Protein AF-A0A349ECD4-F1 (afdb_monomer_lite)

pLDDT: mean 90.59, std 6.34, range [66.81, 98.06]

Secondary structure (DSSP, 8-state):
-PPTTHHHHHHHHHS-HHHHHHHHHSSEEEEEEEETTTEEEEEEEEEETTEEEEEEEEEB--PPPTTTTT--THHHHHHT-SS--------TTSSHHHHHHHHHHHHHHH--EEEEEEESS--B----SSEEEEEEEBTTTBS-HHHHHHHHTTS--SEEEES---SHHHHHHH-

Radius of gyration: 18.43 Å; chains: 1; bounding box: 36×33×54 Å

Structure (mmCIF, N/CA/C/O backbone):
data_AF-A0A349ECD4-F1
#
_entry.id   AF-A0A349ECD4-F1
#
loop_
_atom_site.group_PDB
_atom_site.id
_atom_site.type_symbol
_atom_site.label_atom_id
_atom_site.label_alt_id
_atom_site.label_comp_id
_atom_site.label_asym_id
_atom_site.label_entity_id
_atom_site.label_seq_id
_atom_site.pdbx_PDB_ins_code
_atom_site.Cartn_x
_atom_site.Cartn_y
_atom_site.Cartn_z
_atom_site.occupancy
_atom_site.B_iso_or_equiv
_atom_site.auth_seq_id
_atom_site.auth_comp_id
_atom_site.auth_asym_id
_atom_site.auth_atom_id
_atom_site.pdbx_PDB_model_num
ATOM 1 N N . LYS A 1 1 ? 2.117 -14.866 -30.189 1.00 66.81 1 LYS A N 1
ATOM 2 C CA . LYS A 1 1 ? 3.380 -14.112 -29.985 1.00 66.81 1 LYS A CA 1
ATOM 3 C C . LYS A 1 1 ? 3.136 -12.687 -30.448 1.00 66.81 1 LYS A C 1
ATOM 5 O O . LYS A 1 1 ? 2.529 -12.538 -31.501 1.00 66.81 1 LYS A O 1
ATOM 10 N N . LEU A 1 2 ? 3.526 -11.683 -29.662 1.00 78.12 2 LEU A N 1
ATOM 11 C CA . LEU A 1 2 ? 3.442 -10.291 -30.108 1.00 78.12 2 LEU A CA 1
ATOM 12 C C . LEU A 1 2 ? 4.480 -10.052 -31.227 1.00 78.12 2 LEU A C 1
ATOM 14 O O . LEU A 1 2 ? 5.549 -10.665 -31.169 1.00 78.12 2 LEU A O 1
ATOM 18 N N . PRO A 1 3 ? 4.176 -9.222 -32.240 1.00 86.06 3 PRO A N 1
ATOM 19 C CA . PRO A 1 3 ? 5.146 -8.753 -33.225 1.00 86.06 3 PRO A CA 1
ATOM 20 C C . PRO A 1 3 ? 6.367 -8.080 -32.583 1.00 86.06 3 PRO A C 1
ATOM 22 O O . PRO A 1 3 ? 6.275 -7.499 -31.498 1.00 86.06 3 PRO A O 1
ATOM 25 N N . GLU A 1 4 ? 7.496 -8.122 -33.287 1.00 84.19 4 GLU A N 1
ATOM 26 C CA . GLU A 1 4 ? 8.732 -7.438 -32.894 1.00 84.19 4 GLU A CA 1
ATOM 27 C C . GLU A 1 4 ? 8.490 -5.935 -32.670 1.00 84.19 4 GLU A C 1
ATOM 29 O O . GLU A 1 4 ? 7.703 -5.297 -33.377 1.00 84.19 4 GLU A O 1
ATOM 34 N N . GLY A 1 5 ? 9.096 -5.373 -31.621 1.00 86.19 5 GLY A N 1
ATOM 35 C CA . GLY A 1 5 ? 8.916 -3.972 -31.231 1.00 86.19 5 GLY A CA 1
ATOM 36 C C . GLY A 1 5 ? 7.534 -3.605 -30.665 1.00 86.19 5 GLY A C 1
ATOM 37 O O . GLY A 1 5 ? 7.360 -2.483 -30.186 1.00 86.19 5 GLY A O 1
ATOM 38 N N . MET A 1 6 ? 6.545 -4.512 -30.657 1.00 93.25 6 MET A N 1
ATOM 39 C CA . MET A 1 6 ? 5.219 -4.210 -30.097 1.00 93.25 6 MET A CA 1
ATOM 40 C C . MET A 1 6 ? 5.276 -3.982 -28.583 1.00 93.25 6 MET A C 1
ATOM 42 O O . MET A 1 6 ? 4.614 -3.076 -28.086 1.00 93.25 6 MET A O 1
ATOM 46 N N . VAL A 1 7 ? 6.103 -4.740 -27.855 1.00 94.94 7 VAL A N 1
ATOM 47 C CA . VAL A 1 7 ? 6.265 -4.564 -26.400 1.00 94.94 7 VAL A CA 1
ATOM 48 C C . VAL A 1 7 ? 6.836 -3.182 -26.078 1.00 94.94 7 VAL A C 1
ATOM 50 O O . VAL A 1 7 ? 6.329 -2.514 -25.182 1.00 94.94 7 VAL A O 1
ATOM 53 N N . LYS A 1 8 ? 7.809 -2.701 -26.867 1.00 94.50 8 LYS A N 1
ATOM 54 C CA . LYS A 1 8 ? 8.333 -1.332 -26.753 1.00 94.50 8 LYS A CA 1
ATOM 55 C C . LYS A 1 8 ? 7.235 -0.288 -26.950 1.00 94.50 8 LYS A C 1
ATOM 57 O O . LYS A 1 8 ? 7.135 0.637 -26.153 1.00 94.50 8 LYS A O 1
ATOM 62 N N . LYS A 1 9 ? 6.387 -0.445 -27.973 1.00 95.44 9 LYS A N 1
ATOM 63 C CA . LYS A 1 9 ? 5.259 0.475 -28.200 1.00 95.44 9 LYS A CA 1
ATOM 64 C C . LYS A 1 9 ? 4.300 0.506 -27.010 1.00 95.44 9 LYS A C 1
ATOM 66 O O . LYS A 1 9 ? 3.936 1.591 -26.579 1.00 95.44 9 LYS A O 1
ATOM 71 N N . ILE A 1 10 ? 3.940 -0.658 -26.466 1.00 95.12 10 ILE A N 1
ATOM 72 C CA . ILE A 1 10 ? 3.057 -0.752 -25.294 1.00 95.12 10 ILE A CA 1
ATOM 73 C C . ILE A 1 10 ? 3.705 -0.077 -24.079 1.00 95.12 10 ILE A C 1
ATOM 75 O O . ILE A 1 10 ? 3.067 0.756 -23.447 1.00 95.12 10 ILE A O 1
ATOM 79 N N . ALA A 1 11 ? 4.975 -0.379 -23.785 1.00 95.12 11 ALA A N 1
ATOM 80 C CA . ALA A 1 11 ? 5.704 0.205 -22.657 1.00 95.12 11 ALA A CA 1
ATOM 81 C C . ALA A 1 11 ? 5.703 1.743 -22.705 1.00 95.12 11 ALA A C 1
ATOM 83 O O . ALA A 1 11 ? 5.397 2.400 -21.716 1.00 95.12 11 ALA A O 1
ATOM 84 N N . TYR A 1 12 ? 5.982 2.319 -23.875 1.00 95.50 12 TYR A N 1
ATOM 85 C CA . TYR A 1 12 ? 6.025 3.772 -24.060 1.00 95.50 12 TYR A CA 1
ATOM 86 C C . TYR A 1 12 ? 4.633 4.423 -24.090 1.00 95.50 12 TYR A C 1
ATOM 88 O O . TYR A 1 12 ? 4.532 5.630 -23.921 1.00 95.50 12 TYR A O 1
ATOM 96 N N . GLN A 1 13 ? 3.563 3.655 -24.315 1.00 94.81 13 GLN A N 1
ATOM 97 C CA . GLN A 1 13 ? 2.190 4.161 -24.225 1.00 94.81 13 GLN A CA 1
ATOM 98 C C . GLN A 1 13 ? 1.669 4.207 -22.788 1.00 94.81 13 GLN A C 1
ATOM 100 O O . GLN A 1 13 ? 0.829 5.049 -22.485 1.00 94.81 13 GLN A O 1
ATOM 105 N N . ILE A 1 14 ? 2.127 3.296 -21.925 1.00 92.75 14 ILE A N 1
ATOM 106 C CA . ILE A 1 14 ? 1.691 3.248 -20.523 1.00 92.75 14 ILE A CA 1
ATOM 107 C C . ILE A 1 14 ? 2.538 4.138 -19.609 1.00 92.75 14 ILE A C 1
ATOM 109 O O . ILE A 1 14 ? 2.049 4.537 -18.558 1.00 92.75 14 ILE A O 1
ATOM 113 N N . MET A 1 15 ? 3.773 4.464 -20.001 1.00 93.31 15 MET A N 1
ATOM 114 C CA . MET A 1 15 ? 4.628 5.420 -19.293 1.00 93.31 15 MET A CA 1
ATOM 115 C C . MET A 1 15 ? 4.305 6.869 -19.684 1.00 93.31 15 MET A C 1
ATOM 117 O O . MET A 1 15 ? 4.038 7.169 -20.847 1.00 93.31 15 MET A O 1
ATOM 121 N N . ASN A 1 16 ? 4.389 7.787 -18.721 1.00 91.44 16 ASN A N 1
ATOM 122 C CA . ASN A 1 16 ? 4.392 9.225 -18.991 1.00 91.44 16 ASN A CA 1
ATOM 123 C C . ASN A 1 16 ? 5.784 9.706 -19.471 1.00 91.44 16 ASN A C 1
ATOM 125 O O . ASN A 1 16 ? 6.752 8.947 -19.473 1.00 91.44 16 ASN A O 1
ATOM 129 N N . ALA A 1 17 ? 5.899 10.973 -19.884 1.00 92.75 17 ALA A N 1
ATOM 130 C CA . ALA A 1 17 ? 7.142 11.511 -20.450 1.00 92.75 17 ALA A CA 1
ATOM 131 C C . ALA A 1 17 ? 8.346 11.439 -19.488 1.00 92.75 17 ALA A C 1
ATOM 133 O O . ALA A 1 17 ? 9.450 11.108 -19.913 1.00 92.75 17 ALA A O 1
ATOM 134 N N . GLU A 1 18 ? 8.125 11.702 -18.200 1.00 90.12 18 GLU A N 1
ATOM 135 C CA . GLU A 1 18 ? 9.166 11.651 -17.168 1.00 90.12 18 GLU A CA 1
ATOM 136 C C . GLU A 1 18 ? 9.624 10.208 -16.907 1.00 90.12 18 GLU A C 1
ATOM 138 O O . GLU A 1 18 ? 10.820 9.926 -16.856 1.00 90.12 18 GLU A O 1
ATOM 143 N N . GLN A 1 19 ? 8.679 9.268 -16.840 1.00 90.56 19 GLN A N 1
ATOM 144 C CA . GLN A 1 19 ? 8.957 7.838 -16.702 1.00 90.56 19 GLN A CA 1
ATOM 145 C C . GLN A 1 19 ? 9.734 7.293 -17.905 1.00 90.56 19 GLN A C 1
ATOM 147 O O . GLN A 1 19 ? 10.655 6.502 -17.722 1.00 90.56 19 GLN A O 1
ATOM 152 N N . ILE A 1 20 ? 9.409 7.730 -19.127 1.00 95.19 20 ILE A N 1
ATOM 153 C CA . ILE A 1 20 ? 10.174 7.361 -20.327 1.00 95.19 20 ILE A CA 1
ATOM 154 C C . ILE A 1 20 ? 11.617 7.851 -20.200 1.00 95.19 20 ILE A C 1
ATOM 156 O O . ILE A 1 20 ? 12.542 7.063 -20.387 1.00 95.19 20 ILE A O 1
ATOM 160 N N . GLU A 1 21 ? 11.823 9.121 -19.841 1.00 95.31 21 GLU A N 1
ATOM 161 C CA . GLU A 1 21 ? 13.168 9.679 -19.672 1.00 95.31 21 GLU A CA 1
ATOM 162 C C . GLU A 1 21 ? 13.965 8.921 -18.596 1.00 95.31 21 GLU A C 1
ATOM 164 O O . GLU A 1 21 ? 15.147 8.616 -18.780 1.00 95.31 21 GLU A O 1
ATOM 169 N N . GLN A 1 22 ? 13.319 8.576 -17.481 1.00 91.88 22 GLN A N 1
ATOM 170 C CA . GLN A 1 22 ? 13.934 7.795 -16.414 1.00 91.88 22 GLN A CA 1
ATOM 171 C C . GLN A 1 22 ? 14.287 6.374 -16.875 1.00 91.88 22 GLN A C 1
ATOM 173 O O . GLN A 1 22 ? 15.403 5.918 -16.621 1.00 91.88 22 GLN A O 1
ATOM 178 N N . PHE A 1 23 ? 13.380 5.698 -17.584 1.00 95.38 23 PHE A N 1
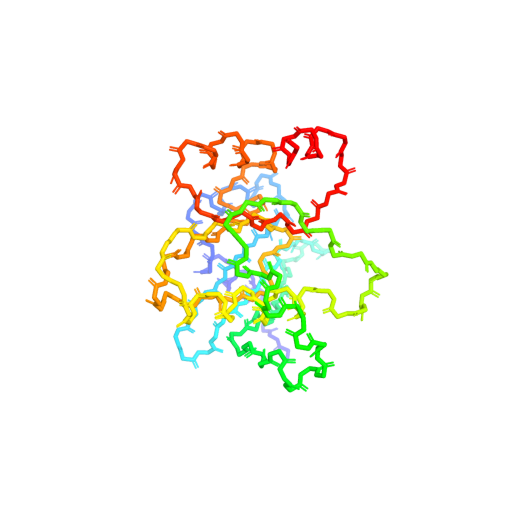ATOM 179 C CA . PHE A 1 23 ? 13.595 4.346 -18.103 1.00 95.38 23 PHE A CA 1
ATOM 180 C C . PHE A 1 23 ? 14.718 4.293 -19.149 1.00 95.38 23 PHE A C 1
ATOM 182 O O . PHE A 1 23 ? 15.485 3.334 -19.206 1.00 95.38 23 PHE A O 1
ATOM 189 N N . GLU A 1 24 ? 14.859 5.331 -19.975 1.00 94.69 24 GLU A N 1
ATOM 190 C CA . GLU A 1 24 ? 15.941 5.404 -20.962 1.00 94.69 24 GLU A CA 1
ATOM 191 C C . GLU A 1 24 ? 17.318 5.604 -20.314 1.00 94.69 24 GLU A C 1
ATOM 193 O O . GLU A 1 24 ? 18.318 5.106 -20.835 1.00 94.69 24 GLU A O 1
ATOM 198 N N . LYS A 1 25 ? 17.382 6.279 -19.157 1.00 95.56 25 LYS A N 1
ATOM 199 C CA . LYS A 1 25 ? 18.613 6.415 -18.358 1.00 95.56 25 LYS A CA 1
ATOM 200 C C . LYS A 1 25 ? 18.922 5.159 -17.539 1.00 95.56 25 LYS A C 1
ATOM 202 O O . LYS A 1 25 ? 20.089 4.802 -17.386 1.00 95.56 25 LYS A O 1
ATOM 207 N N . SER A 1 26 ? 17.893 4.510 -17.001 1.00 93.31 26 SER A N 1
ATOM 208 C CA . SER A 1 26 ? 17.983 3.304 -16.177 1.00 93.31 26 SER A CA 1
ATOM 209 C C . SER A 1 26 ? 16.904 2.317 -16.631 1.00 93.31 26 SER A C 1
ATOM 211 O O . SER A 1 26 ? 15.739 2.558 -16.324 1.00 93.31 26 SER A O 1
ATOM 213 N N . PRO A 1 27 ? 17.255 1.219 -17.333 1.00 93.25 27 PRO A N 1
ATOM 214 C CA . PRO A 1 27 ? 16.313 0.337 -18.038 1.00 93.25 27 PRO A CA 1
ATOM 215 C C . PRO A 1 27 ? 15.527 -0.609 -17.110 1.00 93.25 27 PRO A C 1
ATOM 217 O O . PRO A 1 27 ? 15.399 -1.803 -17.380 1.00 93.25 27 PRO A O 1
ATOM 220 N N . GLU A 1 28 ? 14.996 -0.055 -16.026 1.00 92.12 28 GLU A N 1
ATOM 221 C CA . GLU A 1 28 ? 14.183 -0.673 -14.985 1.00 92.12 28 GLU A CA 1
ATOM 222 C C . GLU A 1 28 ? 13.146 0.354 -14.516 1.00 92.12 28 GLU A C 1
ATOM 224 O O . GLU A 1 28 ? 13.499 1.459 -14.100 1.00 92.12 28 GLU A O 1
ATOM 229 N N . MET A 1 29 ? 11.864 -0.001 -14.574 1.00 89.44 29 MET A N 1
ATOM 230 C CA . MET A 1 29 ? 10.760 0.866 -14.167 1.00 89.44 29 MET A CA 1
ATOM 231 C C . MET A 1 29 ? 9.687 0.058 -13.446 1.00 89.44 29 MET A C 1
ATOM 233 O O . MET A 1 29 ? 9.224 -0.971 -13.940 1.00 89.44 29 MET A O 1
ATOM 237 N N . ASN A 1 30 ? 9.258 0.552 -12.287 1.00 87.00 30 ASN A N 1
ATOM 238 C CA . ASN A 1 30 ? 8.121 0.023 -11.544 1.00 87.00 30 ASN A CA 1
ATOM 239 C C . ASN A 1 30 ? 7.033 1.089 -11.501 1.00 87.00 30 ASN A C 1
ATOM 241 O O . ASN A 1 30 ? 7.299 2.230 -11.140 1.00 87.00 30 ASN A O 1
ATOM 245 N N . MET A 1 31 ? 5.813 0.717 -11.866 1.00 85.19 31 MET A N 1
ATOM 246 C CA . MET A 1 31 ? 4.675 1.627 -11.861 1.00 85.19 31 MET A CA 1
ATOM 247 C C . MET A 1 31 ? 3.374 0.883 -11.567 1.00 85.19 31 MET A C 1
ATOM 249 O O . MET A 1 31 ? 3.305 -0.345 -11.654 1.00 85.19 31 MET A O 1
ATOM 253 N N . ALA A 1 32 ? 2.319 1.630 -11.260 1.00 82.75 32 ALA A N 1
ATOM 254 C CA . ALA A 1 32 ? 0.962 1.110 -11.183 1.00 82.75 32 ALA A CA 1
ATOM 255 C C . ALA A 1 32 ? 0.110 1.716 -12.304 1.00 82.75 32 ALA A C 1
ATOM 257 O O . ALA A 1 32 ? 0.173 2.917 -12.557 1.00 82.75 32 ALA A O 1
ATOM 258 N N . ILE A 1 33 ? -0.704 0.889 -12.957 1.00 85.31 33 ILE A N 1
ATOM 259 C CA . ILE A 1 33 ? -1.741 1.332 -13.896 1.00 85.31 33 ILE A CA 1
ATOM 260 C C . ILE A 1 33 ? -3.109 0.983 -13.322 1.00 85.31 33 ILE A C 1
ATOM 262 O O . ILE A 1 33 ? -3.270 -0.057 -12.681 1.00 85.31 33 ILE A O 1
ATOM 266 N N . SER A 1 34 ? -4.094 1.846 -13.542 1.00 80.44 34 SER A N 1
ATOM 267 C CA . SER A 1 34 ? -5.472 1.625 -13.112 1.00 80.44 34 SER A CA 1
ATOM 268 C C . SER A 1 34 ? -6.404 1.909 -14.273 1.00 80.44 34 SER A C 1
ATOM 270 O O . SER A 1 34 ? -6.400 3.018 -14.800 1.00 80.44 34 SER A O 1
ATOM 272 N N . ASP A 1 35 ? -7.211 0.920 -14.632 1.00 83.00 35 ASP A N 1
ATOM 273 C CA . ASP A 1 35 ? -8.274 1.050 -15.619 1.00 83.00 35 ASP A CA 1
ATOM 274 C C . ASP A 1 35 ? -9.610 0.666 -14.952 1.00 83.00 35 ASP A C 1
ATOM 276 O O . ASP A 1 35 ? -9.678 -0.401 -14.333 1.00 83.00 35 ASP A O 1
ATOM 280 N N . PRO A 1 36 ? -10.654 1.515 -15.006 1.00 75.81 36 PRO A N 1
ATOM 281 C CA . PRO A 1 36 ? -11.941 1.230 -14.367 1.00 75.81 36 PRO A CA 1
ATOM 282 C C . PRO A 1 36 ? -12.620 -0.061 -14.844 1.00 75.81 36 PRO A C 1
ATOM 284 O O . PRO A 1 36 ? -13.329 -0.685 -14.056 1.00 75.81 36 PRO A O 1
ATOM 287 N N . ASP A 1 37 ? -12.390 -0.474 -16.093 1.00 82.38 37 ASP A N 1
ATOM 288 C CA . ASP A 1 37 ? -13.059 -1.620 -16.715 1.00 82.38 37 ASP A CA 1
ATOM 289 C C . ASP A 1 37 ? -12.240 -2.918 -16.589 1.00 82.38 37 ASP A C 1
ATOM 291 O O . ASP A 1 37 ? -12.798 -4.017 -16.613 1.00 82.38 37 ASP A O 1
ATOM 295 N N . ILE A 1 38 ? -10.913 -2.810 -16.449 1.00 83.81 38 ILE A N 1
ATOM 296 C CA . ILE A 1 38 ? -9.988 -3.963 -16.444 1.00 83.81 38 ILE A CA 1
ATOM 297 C C . ILE A 1 38 ? -9.423 -4.244 -15.040 1.00 83.81 38 ILE A C 1
ATOM 299 O O . ILE A 1 38 ? -9.111 -5.390 -14.702 1.00 83.81 38 ILE A O 1
ATOM 303 N N . GLY A 1 39 ? -9.289 -3.213 -14.207 1.00 81.19 39 GLY A N 1
ATOM 304 C CA . GLY A 1 39 ? -8.720 -3.280 -12.865 1.00 81.19 39 GLY A CA 1
ATOM 305 C C . GLY A 1 39 ? -7.360 -2.591 -12.746 1.00 81.19 39 GLY A C 1
ATOM 306 O O . GLY A 1 39 ? -6.889 -1.888 -13.642 1.00 81.19 39 GLY A O 1
ATOM 307 N N . ARG A 1 40 ? -6.715 -2.782 -11.593 1.00 81.88 40 ARG A N 1
ATOM 308 C CA . ARG A 1 40 ? -5.427 -2.159 -11.270 1.00 81.88 40 ARG A CA 1
ATOM 309 C C . ARG A 1 40 ? -4.300 -3.178 -11.397 1.00 81.88 40 ARG A C 1
ATOM 311 O O . ARG A 1 40 ? -4.473 -4.345 -11.050 1.00 81.88 40 ARG A O 1
ATOM 318 N N . PHE A 1 41 ? -3.143 -2.754 -11.892 1.00 87.38 41 PHE A N 1
ATOM 319 C CA . PHE A 1 41 ? -1.990 -3.622 -12.103 1.00 87.38 41 PHE A CA 1
ATOM 320 C C . PHE A 1 41 ? -0.702 -2.951 -11.646 1.00 87.38 41 PHE A C 1
ATOM 322 O O . PHE A 1 41 ? -0.470 -1.780 -11.937 1.00 87.38 41 PHE A O 1
ATOM 329 N N . ARG A 1 42 ? 0.170 -3.7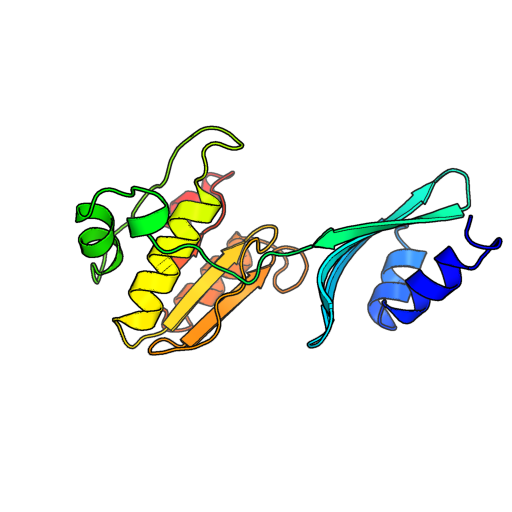23 -10.995 1.00 86.06 42 ARG A N 1
ATOM 330 C CA . ARG A 1 42 ? 1.578 -3.370 -10.813 1.00 86.06 42 ARG A CA 1
ATOM 331 C C . ARG A 1 42 ? 2.340 -3.828 -12.045 1.00 86.06 42 ARG A C 1
ATOM 333 O O . ARG A 1 42 ? 2.315 -5.015 -12.381 1.00 86.06 42 ARG A O 1
ATOM 340 N N . VAL A 1 43 ? 3.010 -2.897 -12.701 1.00 91.56 43 VAL A N 1
ATOM 341 C CA . VAL A 1 43 ? 3.747 -3.115 -13.939 1.00 91.56 43 VAL A CA 1
ATOM 342 C C . VAL A 1 43 ? 5.228 -2.902 -13.672 1.00 91.56 43 VAL A C 1
ATOM 344 O O . VAL A 1 43 ? 5.636 -1.853 -13.185 1.00 91.56 43 VAL A O 1
ATOM 347 N N . ASN A 1 44 ? 6.027 -3.912 -13.993 1.00 93.38 44 ASN A N 1
ATOM 348 C CA . ASN A 1 44 ? 7.477 -3.819 -14.046 1.00 93.38 44 ASN A CA 1
ATOM 349 C C . ASN A 1 44 ? 7.910 -3.880 -15.518 1.00 93.38 44 ASN A C 1
ATOM 351 O O . ASN A 1 44 ? 7.534 -4.811 -16.236 1.00 93.38 44 ASN A O 1
ATOM 355 N N . ILE A 1 45 ? 8.642 -2.864 -15.969 1.00 95.50 45 ILE A N 1
ATOM 356 C CA . ILE A 1 45 ? 9.163 -2.726 -17.331 1.00 95.50 45 ILE A CA 1
ATOM 357 C C . ILE A 1 45 ? 10.685 -2.760 -17.237 1.00 95.50 45 ILE A C 1
ATOM 359 O O . ILE A 1 45 ? 11.270 -1.999 -16.474 1.00 95.50 45 ILE A O 1
ATOM 363 N N . PHE A 1 46 ? 11.321 -3.632 -18.011 1.00 96.06 46 PHE A N 1
ATOM 364 C CA . PHE A 1 46 ? 12.765 -3.859 -17.941 1.00 96.06 46 PHE A CA 1
ATOM 365 C C . PHE A 1 46 ? 13.326 -4.280 -19.299 1.00 96.06 46 PHE A C 1
ATOM 367 O O . PHE A 1 46 ? 12.572 -4.618 -20.216 1.00 96.06 46 PHE A O 1
ATOM 374 N N . GLN A 1 47 ? 14.650 -4.268 -19.451 1.00 94.62 47 GLN A N 1
ATOM 375 C CA . GLN A 1 47 ? 15.313 -4.803 -20.644 1.00 94.62 47 GLN A CA 1
ATOM 376 C C . GLN A 1 47 ? 15.853 -6.218 -20.420 1.00 94.62 47 GLN A C 1
ATOM 378 O O . GLN A 1 47 ? 16.495 -6.518 -19.418 1.00 94.62 47 GLN A O 1
ATOM 383 N N . GLN A 1 48 ? 15.658 -7.088 -21.408 1.00 90.81 48 GLN A N 1
ATOM 384 C CA . GLN A 1 48 ? 16.252 -8.420 -21.455 1.00 90.81 48 GLN A CA 1
ATOM 385 C C . GLN A 1 48 ? 16.769 -8.705 -22.865 1.00 90.81 48 GLN A C 1
ATOM 387 O O . GLN A 1 48 ? 16.042 -8.559 -23.844 1.00 90.81 48 GLN A O 1
ATOM 392 N N . ARG A 1 49 ? 18.045 -9.097 -22.981 1.00 91.06 49 ARG A N 1
ATOM 393 C CA . ARG A 1 49 ? 18.687 -9.458 -24.264 1.00 91.06 49 ARG A CA 1
ATOM 394 C C . ARG A 1 49 ? 18.514 -8.413 -25.385 1.00 91.06 49 ARG A C 1
ATOM 396 O O . ARG A 1 49 ? 18.398 -8.782 -26.548 1.00 91.06 49 ARG A O 1
ATOM 403 N N . GLY A 1 50 ? 18.514 -7.125 -25.038 1.00 88.50 50 GLY A N 1
ATOM 404 C CA . GLY A 1 50 ? 18.346 -6.023 -25.995 1.00 88.50 50 GLY A CA 1
ATOM 405 C C . GLY A 1 50 ? 16.893 -5.686 -26.351 1.00 88.50 50 GLY A C 1
ATOM 406 O O . GLY A 1 50 ? 16.667 -4.754 -27.113 1.00 88.50 50 GLY A O 1
ATOM 407 N N . GLU A 1 51 ? 15.916 -6.389 -25.776 1.00 91.62 51 GLU A N 1
ATOM 408 C CA . GLU A 1 51 ? 14.485 -6.156 -25.977 1.00 91.62 51 GLU A CA 1
ATOM 409 C C . GLU A 1 51 ? 13.814 -5.669 -24.689 1.00 91.62 51 GLU A C 1
ATOM 411 O O . GLU A 1 51 ? 14.216 -6.037 -23.585 1.00 91.62 51 GLU A O 1
ATOM 416 N N . ILE A 1 52 ? 12.746 -4.880 -24.820 1.00 95.00 52 ILE A N 1
ATOM 417 C CA . ILE A 1 52 ? 11.919 -4.473 -23.676 1.00 95.00 52 ILE A CA 1
ATOM 418 C C . ILE A 1 52 ? 10.962 -5.610 -23.307 1.00 95.00 52 ILE A C 1
ATOM 420 O O . ILE A 1 52 ? 10.335 -6.222 -24.173 1.00 95.00 52 ILE A O 1
ATOM 424 N N . ALA A 1 53 ? 10.819 -5.856 -22.010 1.00 95.31 53 ALA A N 1
ATOM 425 C CA . ALA A 1 53 ? 9.869 -6.780 -21.415 1.00 95.31 53 ALA A CA 1
ATOM 426 C C . ALA A 1 53 ? 8.958 -6.052 -20.417 1.00 95.31 53 ALA A C 1
ATOM 428 O O . ALA A 1 53 ? 9.328 -5.032 -19.839 1.00 95.31 53 ALA A O 1
ATOM 429 N N . ILE A 1 54 ? 7.752 -6.592 -20.234 1.00 95.69 54 ILE A N 1
ATOM 430 C CA . ILE A 1 54 ? 6.754 -6.090 -19.288 1.00 95.69 54 ILE A CA 1
ATOM 431 C C . ILE A 1 54 ? 6.229 -7.272 -18.473 1.00 95.69 54 ILE A C 1
ATOM 433 O O . ILE A 1 54 ? 5.824 -8.289 -19.039 1.00 95.69 54 ILE A O 1
ATOM 437 N N . VAL A 1 55 ? 6.175 -7.115 -17.155 1.00 94.44 55 VAL A N 1
ATOM 438 C CA . VAL A 1 55 ? 5.445 -7.994 -16.239 1.00 94.44 55 VAL A CA 1
ATOM 439 C C . VAL A 1 55 ? 4.346 -7.176 -15.574 1.00 94.44 55 VAL A C 1
ATOM 441 O O . VAL A 1 55 ? 4.631 -6.261 -14.808 1.00 94.44 55 VAL A O 1
ATOM 444 N N . ALA A 1 56 ? 3.087 -7.520 -15.846 1.00 91.81 56 ALA A N 1
ATOM 445 C CA . ALA A 1 56 ? 1.922 -6.910 -15.212 1.00 91.81 56 ALA A CA 1
ATOM 446 C C . ALA A 1 56 ? 1.266 -7.907 -14.249 1.00 91.81 56 ALA A C 1
ATOM 448 O O . ALA A 1 56 ? 0.929 -9.028 -14.634 1.00 91.81 56 ALA A O 1
ATOM 449 N N . ARG A 1 57 ? 1.082 -7.505 -12.990 1.00 88.00 57 ARG A N 1
ATOM 450 C CA . ARG A 1 57 ? 0.417 -8.295 -11.944 1.00 88.00 57 ARG A CA 1
ATOM 451 C C . ARG A 1 57 ? -0.824 -7.559 -11.471 1.00 88.00 57 ARG A C 1
ATOM 453 O O . ARG A 1 57 ? -0.737 -6.380 -11.150 1.00 88.00 57 ARG A O 1
ATOM 460 N N . ASN A 1 58 ? -1.960 -8.246 -11.428 1.00 85.81 58 ASN A N 1
ATOM 461 C CA . ASN A 1 58 ? -3.209 -7.668 -10.936 1.00 85.81 58 ASN A CA 1
ATOM 462 C C . ASN A 1 58 ? -3.088 -7.288 -9.447 1.00 85.81 58 ASN A C 1
ATOM 464 O O . ASN A 1 58 ? -2.537 -8.054 -8.653 1.00 85.81 58 ASN A O 1
ATOM 468 N N . ILE A 1 59 ? -3.593 -6.106 -9.102 1.00 81.62 59 ILE A N 1
ATOM 469 C CA . ILE A 1 59 ? -3.747 -5.596 -7.740 1.00 81.62 59 ILE A CA 1
ATOM 470 C C . ILE A 1 59 ? -5.196 -5.851 -7.330 1.00 81.62 59 ILE A C 1
ATOM 472 O O . ILE A 1 59 ? -6.129 -5.482 -8.049 1.00 81.62 59 ILE A O 1
ATOM 476 N N . LYS A 1 60 ? -5.386 -6.483 -6.171 1.00 78.06 60 LYS A N 1
ATOM 477 C CA . LYS A 1 60 ? -6.712 -6.883 -5.705 1.00 78.06 60 LYS A CA 1
ATOM 478 C C . LYS A 1 60 ? -7.495 -5.664 -5.223 1.00 78.06 60 LYS A C 1
ATOM 480 O O . LYS A 1 60 ? -7.014 -4.883 -4.408 1.00 78.06 60 LYS A O 1
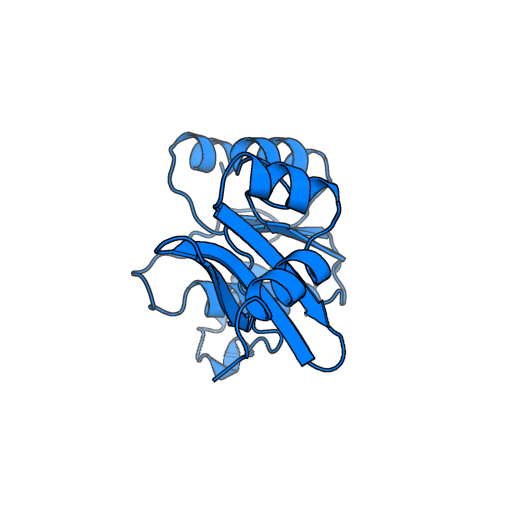ATOM 485 N N . THR A 1 61 ? -8.724 -5.526 -5.700 1.00 74.88 61 THR A N 1
ATOM 486 C CA . THR A 1 61 ? -9.667 -4.494 -5.239 1.00 74.88 61 THR A CA 1
ATOM 487 C C . THR A 1 61 ? -10.726 -5.065 -4.305 1.00 74.88 61 THR A C 1
ATOM 489 O O . THR A 1 61 ? -11.216 -4.365 -3.424 1.00 74.88 61 THR A O 1
ATOM 492 N N . GLU A 1 62 ? -11.061 -6.347 -4.455 1.00 85.81 62 GLU A N 1
ATOM 493 C CA . GLU A 1 62 ? -11.963 -7.031 -3.539 1.00 85.81 62 GLU A CA 1
ATOM 494 C C . GLU A 1 62 ? -11.221 -7.398 -2.251 1.00 85.81 62 GLU A C 1
ATOM 496 O O . GLU A 1 62 ? -10.305 -8.229 -2.238 1.00 85.81 62 GLU A O 1
ATOM 501 N N . ILE A 1 63 ? -11.626 -6.753 -1.160 1.00 91.75 63 ILE A N 1
ATOM 502 C CA . ILE A 1 63 ? -11.103 -7.010 0.176 1.00 91.75 63 ILE A CA 1
ATOM 503 C C . ILE A 1 63 ? -12.056 -7.990 0.872 1.00 91.75 63 ILE A C 1
ATOM 505 O O . ILE A 1 63 ? -13.232 -7.662 1.064 1.00 91.75 63 ILE A O 1
ATOM 509 N N . PRO A 1 64 ? -11.590 -9.189 1.264 1.00 91.94 64 PRO A N 1
ATOM 510 C CA . PRO A 1 64 ? -12.418 -10.127 2.009 1.00 91.94 64 PRO A CA 1
ATOM 511 C C . PRO A 1 64 ? -12.775 -9.551 3.383 1.00 91.94 64 PRO A C 1
ATOM 513 O O . PRO A 1 64 ? -11.990 -8.836 4.004 1.00 91.94 64 PRO A O 1
ATOM 516 N N . SER A 1 65 ? -13.958 -9.888 3.898 1.00 92.19 65 SER A N 1
ATOM 517 C CA . SER A 1 65 ? -14.340 -9.466 5.248 1.00 92.19 65 SER A CA 1
ATOM 518 C C . SER A 1 65 ? -13.531 -10.219 6.306 1.00 92.19 65 SER A C 1
ATOM 520 O O . SER A 1 65 ? -13.211 -11.399 6.127 1.00 92.19 65 SER A O 1
ATOM 522 N N . ALA A 1 66 ? -13.276 -9.583 7.453 1.00 92.75 66 ALA A N 1
ATOM 523 C CA . ALA A 1 66 ? -12.585 -10.218 8.579 1.00 92.75 66 ALA A CA 1
ATOM 524 C C . ALA A 1 66 ? -13.240 -11.554 8.994 1.00 92.75 66 ALA A C 1
ATOM 526 O O . ALA A 1 66 ? -12.546 -12.532 9.265 1.00 92.75 66 ALA A O 1
ATOM 527 N N . ALA A 1 67 ? -14.576 -11.627 8.951 1.00 92.56 67 ALA A N 1
ATOM 528 C CA . ALA A 1 67 ? -15.329 -12.848 9.234 1.00 92.56 67 ALA A CA 1
ATOM 529 C C . ALA A 1 67 ? -15.080 -13.957 8.196 1.00 92.56 67 ALA A C 1
ATOM 531 O O . ALA A 1 67 ? -14.886 -15.109 8.572 1.00 92.56 67 ALA A O 1
ATOM 532 N N . SER A 1 68 ? -15.038 -13.620 6.900 1.00 94.50 68 SER A N 1
ATOM 533 C CA . SER A 1 68 ? -14.770 -14.600 5.831 1.00 94.50 68 SER A CA 1
ATOM 534 C C . SER A 1 68 ? -13.358 -15.188 5.887 1.00 94.50 68 SER A C 1
ATOM 536 O O . SER A 1 68 ? -13.146 -16.324 5.475 1.00 94.50 68 SER A O 1
ATOM 538 N N . LEU A 1 69 ? -12.407 -14.437 6.449 1.00 94.88 69 LEU A N 1
ATOM 539 C CA . LEU A 1 69 ? -11.044 -14.894 6.714 1.00 94.88 69 LEU A CA 1
ATOM 540 C C . LEU A 1 69 ? -10.923 -15.733 7.999 1.00 94.88 69 LEU A C 1
ATOM 542 O O . LEU A 1 69 ? -9.842 -16.236 8.294 1.00 94.88 69 LEU A O 1
ATOM 546 N N . GLY A 1 70 ? -11.997 -15.860 8.786 1.00 95.06 70 GLY A N 1
ATOM 547 C CA . GLY A 1 70 ? -11.963 -16.528 10.087 1.00 95.06 70 GLY A CA 1
ATOM 548 C C . GLY A 1 70 ? -11.143 -15.774 11.138 1.00 95.06 70 GLY A C 1
ATOM 549 O O . GLY A 1 70 ? -10.634 -16.395 12.072 1.00 95.06 70 GLY A O 1
ATOM 550 N N . LEU A 1 71 ? -10.984 -14.452 10.993 1.00 96.19 71 LEU A N 1
ATOM 551 C CA . LEU A 1 71 ? -10.260 -13.651 11.976 1.00 96.19 71 LEU A CA 1
ATOM 552 C C . LEU A 1 71 ? -11.016 -13.631 13.314 1.00 96.19 71 LEU A C 1
ATOM 554 O O . LEU A 1 71 ? -12.236 -13.439 13.324 1.00 96.19 71 LEU A O 1
ATOM 558 N N . PRO A 1 72 ? -10.315 -13.788 14.454 1.00 96.06 72 PRO A N 1
ATOM 559 C CA . PRO A 1 72 ? -10.930 -13.668 15.769 1.00 96.06 72 PRO A CA 1
ATOM 560 C C . PRO A 1 72 ? -11.659 -12.321 15.933 1.00 96.06 72 PRO A C 1
ATOM 562 O O . PRO A 1 72 ? -11.056 -11.285 15.641 1.00 96.06 72 PRO A O 1
ATOM 565 N N . PRO A 1 73 ? -12.904 -12.292 16.455 1.00 94.44 73 PRO A N 1
ATOM 566 C CA . PRO A 1 73 ? -13.685 -11.058 16.591 1.00 94.44 73 PRO A CA 1
ATOM 567 C C . PRO A 1 73 ? -12.977 -9.941 17.365 1.00 94.44 73 PRO A C 1
ATOM 569 O O . PRO A 1 73 ? -13.143 -8.775 17.028 1.00 94.44 73 PRO A O 1
ATOM 572 N N . ILE A 1 74 ? -12.122 -10.299 18.328 1.00 96.56 74 ILE A N 1
ATOM 573 C CA . ILE A 1 74 ? -11.312 -9.351 19.107 1.00 96.56 74 ILE A CA 1
ATOM 574 C C . ILE A 1 74 ? -10.429 -8.446 18.231 1.00 96.56 74 ILE A C 1
ATOM 576 O O . ILE A 1 74 ? -10.097 -7.337 18.637 1.00 96.56 74 ILE A O 1
ATOM 580 N N . LEU A 1 75 ? -10.058 -8.876 17.019 1.00 96.69 75 LEU A N 1
ATOM 581 C CA . LEU A 1 75 ? -9.289 -8.040 16.096 1.00 96.69 75 LEU A CA 1
ATOM 582 C C . LEU A 1 75 ? -10.119 -6.879 15.530 1.00 96.69 75 LEU A C 1
ATOM 584 O O . LEU A 1 75 ? -9.554 -5.819 15.270 1.00 96.69 75 LEU A O 1
ATOM 588 N N . ASN A 1 76 ? -11.440 -7.043 15.396 1.00 95.75 76 ASN A N 1
ATOM 589 C CA . ASN A 1 76 ? -12.334 -5.945 15.020 1.00 95.75 76 ASN A CA 1
ATOM 590 C C . ASN A 1 76 ? -12.386 -4.889 16.133 1.00 95.75 76 ASN A C 1
ATOM 592 O O . ASN A 1 76 ? -12.321 -3.698 15.855 1.00 95.75 76 ASN A O 1
ATOM 596 N N . ASP A 1 77 ? -12.415 -5.311 17.398 1.00 95.50 77 ASP A N 1
ATOM 597 C CA . ASP A 1 77 ? -12.379 -4.381 18.533 1.00 95.50 77 ASP A CA 1
ATOM 598 C C . ASP A 1 77 ? -11.008 -3.695 18.664 1.00 95.50 77 ASP A C 1
ATOM 600 O O . ASP A 1 77 ? -10.914 -2.512 19.007 1.00 95.50 77 ASP A O 1
ATOM 604 N N . LEU A 1 78 ? -9.931 -4.433 18.369 1.00 96.12 78 LEU A N 1
ATOM 605 C CA . LEU A 1 78 ? -8.560 -3.933 18.429 1.00 96.12 78 LEU A CA 1
ATOM 606 C C . LEU A 1 78 ? -8.288 -2.879 17.349 1.00 96.12 78 LEU A C 1
ATOM 608 O O . LEU A 1 78 ? -7.708 -1.838 17.652 1.00 96.12 78 LEU A O 1
ATOM 612 N N . ILE A 1 79 ? -8.731 -3.103 16.106 1.00 96.06 79 ILE A N 1
ATOM 613 C CA . ILE A 1 79 ? -8.507 -2.133 15.023 1.00 96.06 79 ILE A CA 1
ATOM 614 C C . ILE A 1 79 ? -9.312 -0.842 15.219 1.00 96.06 79 ILE A C 1
ATOM 616 O O . ILE A 1 79 ? -8.979 0.180 14.627 1.00 96.06 79 ILE A O 1
ATOM 620 N N . MET A 1 80 ? -10.336 -0.851 16.075 1.00 96.69 80 MET A N 1
ATOM 621 C CA . MET A 1 80 ? -11.142 0.328 16.412 1.00 96.69 80 MET A CA 1
ATOM 622 C C . MET A 1 80 ? -10.568 1.156 17.571 1.00 96.69 80 MET A C 1
ATOM 624 O O . MET A 1 80 ? -11.119 2.208 17.903 1.00 96.69 80 MET A O 1
ATOM 628 N N . GLN A 1 81 ? -9.462 0.729 18.193 1.00 96.31 81 GLN A N 1
ATOM 629 C CA . GLN A 1 81 ? -8.825 1.508 19.255 1.00 96.31 81 GLN A CA 1
ATOM 630 C C . GLN A 1 81 ? -8.321 2.859 18.728 1.00 96.31 81 GLN A C 1
ATOM 632 O O . GLN A 1 81 ? -7.804 2.967 17.613 1.00 96.31 81 GLN A O 1
ATOM 637 N N . LYS A 1 82 ? -8.481 3.909 19.544 1.00 91.81 82 LYS A N 1
ATOM 638 C CA . LYS A 1 82 ? -8.113 5.283 19.162 1.00 91.81 82 LYS A CA 1
ATOM 639 C C . LYS A 1 82 ? -6.604 5.497 19.098 1.00 91.81 82 LYS A C 1
ATOM 641 O O . LYS A 1 82 ? -6.149 6.245 18.252 1.00 91.81 82 LYS A O 1
ATOM 646 N N . ASN A 1 83 ? -5.859 4.858 19.998 1.00 92.00 83 ASN A N 1
ATOM 647 C CA . ASN A 1 83 ? -4.415 5.009 20.126 1.00 92.00 83 ASN A CA 1
ATOM 648 C C . ASN A 1 83 ? -3.784 3.653 20.445 1.00 92.00 83 ASN A C 1
ATOM 650 O O . ASN A 1 83 ? -4.407 2.819 21.105 1.00 92.00 83 A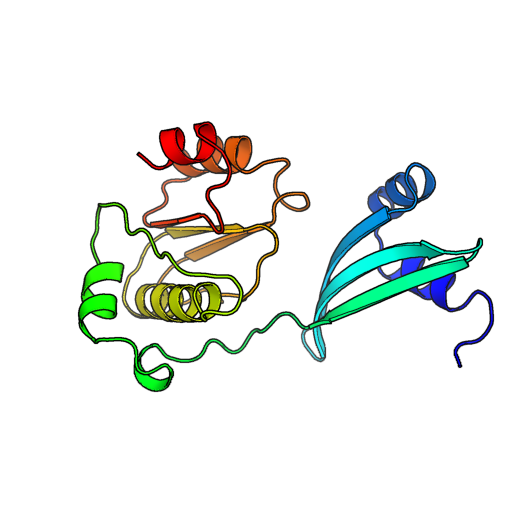SN A O 1
ATOM 654 N N . GLY A 1 84 ? -2.532 3.476 20.038 1.00 93.06 84 GLY A N 1
ATOM 655 C CA . GLY A 1 84 ? -1.745 2.280 20.307 1.00 93.06 84 GLY A CA 1
ATOM 656 C C . GLY A 1 84 ? -1.050 1.768 19.054 1.00 93.06 84 GLY A C 1
ATOM 657 O O . GLY A 1 84 ? -1.252 2.282 17.957 1.00 93.06 84 GLY A O 1
ATOM 658 N N . ILE A 1 85 ? -0.236 0.734 19.237 1.00 93.44 85 ILE A N 1
ATOM 659 C CA . ILE A 1 85 ? 0.514 0.088 18.161 1.00 93.44 85 ILE A CA 1
ATOM 660 C C . ILE A 1 85 ? 0.075 -1.368 18.099 1.00 93.44 85 ILE A C 1
ATOM 662 O O . ILE A 1 85 ? 0.082 -2.074 19.108 1.00 93.44 85 ILE A O 1
ATOM 666 N N . VAL A 1 86 ? -0.297 -1.816 16.902 1.00 92.88 86 VAL A N 1
ATOM 667 C CA . VAL A 1 86 ? -0.644 -3.210 16.624 1.00 92.88 86 VAL A CA 1
ATOM 668 C C . VAL A 1 86 ? 0.403 -3.774 15.676 1.00 92.88 86 VAL A C 1
ATOM 670 O O . VAL A 1 86 ? 0.518 -3.333 14.537 1.00 92.88 86 VAL A O 1
ATOM 673 N N . LEU A 1 87 ? 1.163 -4.764 16.143 1.00 93.12 87 LEU A N 1
ATOM 674 C CA . LEU A 1 87 ? 2.145 -5.466 15.320 1.00 93.12 87 LEU A CA 1
ATOM 675 C C . LEU A 1 87 ? 1.537 -6.762 14.790 1.00 93.12 87 LEU A C 1
ATOM 677 O O . LEU A 1 87 ? 1.232 -7.679 15.554 1.00 93.12 87 LEU A O 1
ATOM 681 N N . PHE A 1 88 ? 1.382 -6.847 13.471 1.00 92.06 88 PHE A N 1
ATOM 682 C CA . PHE A 1 88 ? 0.888 -8.045 12.801 1.00 92.06 88 PHE A CA 1
ATOM 683 C C . PHE A 1 88 ? 2.067 -8.852 12.246 1.00 92.06 88 PHE A C 1
ATOM 685 O O . PHE A 1 88 ? 2.677 -8.481 11.245 1.00 92.06 88 PHE A O 1
ATOM 692 N N . VAL A 1 89 ? 2.418 -9.953 12.913 1.00 92.44 89 VAL A N 1
ATOM 693 C CA . VAL A 1 89 ? 3.661 -10.702 12.654 1.00 92.44 89 VAL A CA 1
ATOM 694 C C . VAL A 1 89 ? 3.363 -12.086 12.075 1.00 92.44 89 VAL A C 1
ATOM 696 O O . VAL A 1 89 ? 2.358 -12.713 12.398 1.00 92.44 89 VAL A O 1
ATOM 699 N N . GLY A 1 90 ? 4.243 -12.576 11.201 1.00 91.44 90 GLY A N 1
ATOM 700 C CA . GLY A 1 90 ? 4.118 -13.878 10.545 1.00 91.44 90 GLY A CA 1
ATOM 701 C C . GLY A 1 90 ? 5.015 -13.996 9.313 1.00 91.44 90 GLY A C 1
ATOM 702 O O . GLY A 1 90 ? 5.489 -12.990 8.780 1.00 91.44 90 GLY A O 1
ATOM 703 N N . GLY A 1 91 ? 5.246 -15.221 8.837 1.00 88.88 91 GLY A N 1
ATOM 704 C CA . GLY A 1 91 ? 6.072 -15.485 7.652 1.00 88.88 91 GLY A CA 1
ATOM 705 C C . GLY A 1 91 ? 5.477 -14.948 6.343 1.00 88.88 91 GLY A C 1
ATOM 706 O O . GLY A 1 91 ? 4.327 -14.503 6.276 1.00 88.88 91 GLY A O 1
ATOM 707 N N . THR A 1 92 ? 6.263 -14.975 5.269 1.00 84.19 92 THR A N 1
ATOM 708 C CA . THR A 1 92 ? 5.775 -14.646 3.921 1.00 84.19 92 THR A CA 1
ATOM 709 C C . THR A 1 92 ? 4.648 -15.597 3.519 1.00 84.19 92 THR A C 1
ATOM 711 O O . THR A 1 92 ? 4.726 -16.797 3.766 1.00 84.19 92 THR A O 1
ATOM 714 N N . GLY A 1 93 ? 3.579 -15.061 2.927 1.00 83.19 93 GLY A N 1
ATOM 715 C CA . GLY A 1 93 ? 2.424 -15.859 2.503 1.00 83.19 93 GLY A CA 1
ATOM 716 C C . GLY A 1 93 ? 1.476 -16.296 3.627 1.00 83.19 93 GLY A C 1
ATOM 717 O O . GLY A 1 93 ? 0.501 -16.981 3.344 1.00 83.19 93 GLY A O 1
ATOM 718 N N . SER A 1 94 ? 1.684 -15.872 4.880 1.00 90.75 94 SER A N 1
ATOM 719 C CA . SER A 1 94 ? 0.807 -16.242 6.007 1.00 90.75 94 SER A CA 1
ATOM 720 C C . SER A 1 94 ? -0.517 -15.460 6.077 1.00 90.75 94 SER A C 1
ATOM 722 O O . SER A 1 94 ? -1.207 -15.523 7.089 1.00 90.75 94 SER A O 1
ATOM 724 N N . GLY A 1 95 ? -0.848 -14.668 5.051 1.00 90.69 95 GLY A N 1
ATOM 725 C CA . GLY A 1 95 ? -2.092 -13.891 4.985 1.00 90.69 95 GLY A CA 1
ATOM 726 C C . GLY A 1 95 ? -2.085 -12.533 5.698 1.00 90.69 95 GLY A C 1
ATOM 727 O O . GLY A 1 95 ? -3.140 -11.922 5.799 1.00 90.69 95 GLY A O 1
ATOM 728 N N . LYS A 1 96 ? -0.932 -12.023 6.163 1.00 92.94 96 LYS A N 1
ATOM 729 C CA . LYS A 1 96 ? -0.838 -10.748 6.913 1.00 92.94 96 LYS A CA 1
ATOM 730 C C . LYS A 1 96 ? -1.494 -9.566 6.203 1.00 92.94 96 LYS A C 1
ATOM 732 O O . LYS A 1 96 ? -2.387 -8.947 6.768 1.00 92.94 96 LYS A O 1
ATOM 737 N N . SER A 1 97 ? -1.069 -9.288 4.972 1.00 91.06 97 SER A N 1
ATOM 738 C CA . SER A 1 97 ? -1.562 -8.158 4.186 1.00 91.06 97 SER A CA 1
ATOM 739 C C . SER A 1 97 ? -3.070 -8.269 3.948 1.00 91.06 97 SER A C 1
ATOM 741 O O . SER A 1 97 ? -3.796 -7.293 4.072 1.00 91.06 97 SER A O 1
ATOM 743 N N . THR A 1 98 ? -3.567 -9.487 3.704 1.00 93.56 98 THR A N 1
ATOM 744 C CA . THR A 1 98 ? -5.001 -9.761 3.524 1.00 93.56 98 THR A CA 1
ATOM 745 C C . THR A 1 98 ? -5.796 -9.539 4.813 1.00 93.56 98 THR A C 1
ATOM 747 O O . THR A 1 98 ? -6.866 -8.937 4.772 1.00 93.56 98 THR A O 1
ATOM 750 N N . SER A 1 99 ? -5.270 -9.966 5.963 1.00 95.44 99 SER A N 1
ATOM 751 C CA . SER A 1 99 ? -5.891 -9.721 7.268 1.00 95.44 99 SER A CA 1
ATOM 752 C C . SER A 1 99 ? -5.893 -8.238 7.632 1.00 95.44 99 SER A C 1
ATOM 754 O O . SER A 1 99 ? -6.919 -7.721 8.061 1.00 95.44 99 SER A O 1
ATOM 756 N N . LEU A 1 100 ? -4.775 -7.535 7.429 1.00 95.75 100 LEU A N 1
ATOM 757 C CA . LEU A 1 100 ? -4.680 -6.095 7.675 1.00 95.75 100 LEU A CA 1
ATOM 758 C C . LEU A 1 100 ? -5.618 -5.306 6.761 1.00 95.75 100 LEU A C 1
ATOM 760 O O . LEU A 1 100 ? -6.332 -4.444 7.260 1.00 95.75 100 LEU A O 1
ATOM 764 N N . ALA A 1 101 ? -5.702 -5.651 5.474 1.00 95.31 101 ALA A N 1
ATOM 765 C CA . ALA A 1 101 ? -6.672 -5.048 4.565 1.00 95.31 101 ALA A CA 1
ATOM 766 C C . ALA A 1 101 ? -8.110 -5.247 5.076 1.00 95.31 101 ALA A C 1
ATOM 768 O O . ALA A 1 101 ? -8.874 -4.289 5.172 1.00 95.31 101 ALA A O 1
ATOM 769 N N . ALA A 1 102 ? -8.478 -6.458 5.501 1.00 96.94 102 ALA A N 1
ATOM 770 C CA . ALA A 1 102 ? -9.807 -6.715 6.058 1.00 96.94 102 ALA A CA 1
ATOM 771 C C . ALA A 1 102 ? -10.105 -5.882 7.322 1.00 96.94 102 ALA A C 1
ATOM 773 O O . ALA A 1 102 ? -11.229 -5.412 7.507 1.00 96.94 102 ALA A O 1
ATOM 774 N N . LEU A 1 103 ? -9.107 -5.678 8.186 1.00 97.31 103 LEU A N 1
ATOM 775 C CA . LEU A 1 103 ? -9.242 -4.887 9.413 1.00 97.31 103 LEU A CA 1
ATOM 776 C C . LEU A 1 103 ? -9.304 -3.377 9.129 1.00 97.31 103 LEU A C 1
ATOM 778 O O . LEU A 1 103 ? -10.135 -2.677 9.709 1.00 97.31 103 LEU A O 1
ATOM 782 N N . ILE A 1 104 ? -8.483 -2.869 8.209 1.00 97.25 104 ILE A N 1
ATOM 783 C CA . ILE A 1 104 ? -8.537 -1.471 7.763 1.00 97.25 104 ILE A CA 1
ATOM 784 C C . ILE A 1 104 ? -9.877 -1.173 7.091 1.00 97.25 104 ILE A C 1
ATOM 786 O O . ILE A 1 104 ? -10.500 -0.158 7.401 1.00 97.25 104 ILE A O 1
ATOM 790 N N . ASP A 1 105 ? -10.377 -2.073 6.243 1.00 97.25 105 ASP A N 1
ATOM 791 C CA . ASP A 1 105 ? -11.707 -1.940 5.644 1.00 97.25 105 ASP A CA 1
ATOM 792 C C . ASP A 1 105 ? -12.823 -1.994 6.702 1.00 97.25 105 ASP A C 1
ATOM 794 O O . ASP A 1 105 ? -13.775 -1.212 6.638 1.00 97.25 105 ASP A O 1
ATOM 798 N N . HIS A 1 106 ? -12.683 -2.836 7.735 1.00 97.25 106 HIS A N 1
ATOM 799 C CA . HIS A 1 106 ? -13.595 -2.825 8.878 1.00 97.25 106 HIS A CA 1
ATOM 800 C C . HIS A 1 106 ? -13.619 -1.453 9.564 1.00 97.25 106 HIS A C 1
ATOM 802 O O . HIS A 1 106 ? -14.703 -0.914 9.795 1.00 97.25 106 HIS A O 1
ATOM 808 N N . ARG A 1 107 ? -12.461 -0.841 9.841 1.00 97.44 107 ARG A N 1
ATOM 809 C CA . ARG A 1 107 ? -12.420 0.504 10.435 1.00 97.44 107 ARG A CA 1
ATOM 810 C C . ARG A 1 107 ? -13.001 1.562 9.500 1.00 97.44 107 ARG A C 1
ATOM 812 O O . ARG A 1 107 ? -13.831 2.352 9.939 1.00 97.44 107 ARG A O 1
ATOM 819 N N . ASN A 1 108 ? -12.651 1.529 8.217 1.00 97.75 108 ASN A N 1
ATOM 820 C CA . ASN A 1 108 ? -13.157 2.449 7.193 1.00 97.75 108 ASN A CA 1
ATOM 821 C C . ASN A 1 108 ? -14.693 2.460 7.095 1.00 97.75 108 ASN A C 1
ATOM 823 O O . ASN A 1 108 ? -15.308 3.493 6.839 1.00 97.75 108 ASN A O 1
ATOM 827 N N . LYS A 1 109 ? -15.329 1.306 7.317 1.00 97.06 109 LYS A N 1
ATOM 828 C CA . LYS A 1 109 ? -16.793 1.153 7.335 1.00 97.06 109 LYS A CA 1
ATOM 829 C C . LYS A 1 109 ? -17.448 1.672 8.612 1.00 97.06 109 LYS A C 1
ATOM 831 O O . LYS A 1 109 ? -18.626 2.039 8.595 1.00 97.06 109 LYS A O 1
ATOM 836 N N . ASN A 1 110 ? -16.718 1.676 9.724 1.00 97.38 110 ASN A N 1
ATOM 837 C CA . ASN A 1 110 ? -17.289 1.844 11.060 1.00 97.38 110 ASN A CA 1
ATOM 838 C C . ASN A 1 110 ? -16.857 3.126 11.784 1.00 97.38 110 ASN A C 1
ATOM 840 O O . ASN A 1 110 ? -17.559 3.526 12.709 1.00 97.38 110 ASN A O 1
ATOM 844 N N . SER A 1 111 ? -15.798 3.804 11.334 1.00 97.06 111 SER A N 1
ATOM 845 C CA . SER A 1 111 ? -15.299 5.065 11.895 1.00 97.06 111 SER A CA 1
ATOM 846 C C . SER A 1 111 ? -15.183 6.140 10.821 1.00 97.06 111 SER A C 1
ATOM 848 O O . SER A 1 111 ? -14.752 5.865 9.701 1.00 97.06 111 SER A O 1
ATOM 850 N N . ASP A 1 112 ? -15.522 7.373 11.173 1.00 96.94 112 ASP A N 1
ATOM 851 C CA . ASP A 1 112 ? -14.981 8.557 10.514 1.00 96.94 112 ASP A CA 1
ATOM 852 C C . ASP A 1 112 ? -13.520 8.772 10.931 1.00 96.94 112 ASP A C 1
ATOM 854 O O . ASP A 1 112 ? -13.088 8.298 11.987 1.00 96.94 112 ASP A O 1
ATOM 858 N N . GLY A 1 113 ? -12.753 9.422 10.060 1.00 96.06 113 GLY A N 1
ATOM 859 C CA . GLY A 1 113 ? -11.345 9.717 10.297 1.00 96.06 113 GLY A CA 1
ATOM 860 C C . GLY A 1 113 ? -10.487 9.669 9.039 1.00 96.06 113 GLY A C 1
ATOM 861 O O . GLY A 1 113 ? -10.981 9.533 7.915 1.00 96.06 113 GLY A O 1
ATOM 862 N N . HIS A 1 114 ? -9.185 9.780 9.250 1.00 97.56 114 HIS A N 1
ATOM 863 C CA . HIS A 1 114 ? -8.156 9.780 8.229 1.00 97.56 114 HIS A CA 1
ATOM 864 C C . HIS A 1 114 ? -7.217 8.587 8.420 1.00 97.56 114 HIS A C 1
ATOM 866 O O . HIS A 1 114 ? -6.457 8.511 9.386 1.00 97.56 114 HIS A O 1
ATOM 872 N N . ILE A 1 115 ? -7.268 7.648 7.481 1.00 98.06 115 ILE A N 1
ATOM 873 C CA . ILE A 1 115 ? -6.382 6.488 7.440 1.00 98.06 115 ILE A CA 1
ATOM 874 C C . ILE A 1 115 ? -5.312 6.753 6.383 1.00 98.06 115 ILE A C 1
ATOM 876 O O . ILE A 1 115 ? -5.628 7.048 5.231 1.00 98.06 115 ILE A O 1
ATOM 880 N N . ILE A 1 116 ? -4.046 6.620 6.759 1.00 97.69 116 ILE A N 1
ATOM 881 C CA . ILE A 1 116 ? -2.925 6.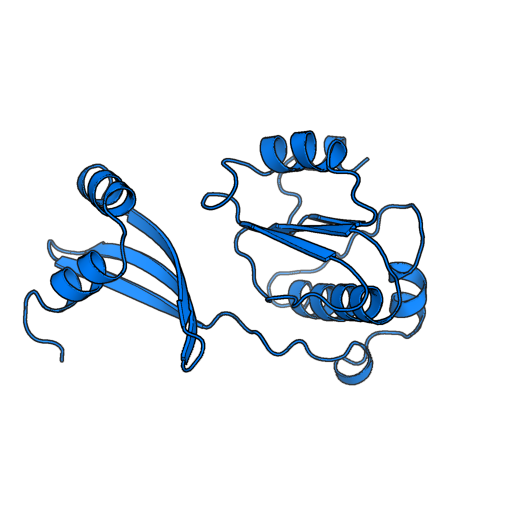663 5.822 1.00 97.69 116 ILE A CA 1
ATOM 882 C C . ILE A 1 116 ? -2.275 5.287 5.778 1.00 97.69 116 ILE A C 1
ATOM 884 O O . ILE A 1 116 ? -2.004 4.700 6.823 1.00 97.69 116 ILE A O 1
ATOM 888 N N . THR A 1 117 ? -2.001 4.774 4.582 1.00 96.62 117 THR A N 1
ATOM 889 C CA . THR A 1 117 ? -1.171 3.578 4.409 1.00 96.62 117 THR A CA 1
ATOM 890 C C . THR A 1 117 ? 0.124 3.936 3.692 1.00 96.62 117 THR A C 1
ATOM 892 O O . THR A 1 117 ? 0.135 4.764 2.781 1.00 96.62 117 THR A O 1
ATOM 895 N N . ILE A 1 118 ? 1.230 3.343 4.136 1.00 95.12 118 ILE A N 1
ATOM 896 C CA . ILE A 1 118 ? 2.545 3.449 3.502 1.00 95.12 118 ILE A CA 1
ATOM 897 C C . ILE A 1 118 ? 3.001 2.022 3.222 1.00 95.12 118 ILE A C 1
ATOM 899 O O . ILE A 1 118 ? 3.186 1.239 4.156 1.00 95.12 118 ILE A O 1
ATOM 903 N N . GLU A 1 119 ? 3.133 1.668 1.949 1.00 92.50 119 GLU A N 1
ATOM 904 C CA . GLU A 1 119 ? 3.301 0.282 1.505 1.00 92.50 119 GLU A CA 1
ATOM 905 C C . GLU A 1 119 ? 4.361 0.172 0.394 1.00 92.50 119 GLU A C 1
ATOM 907 O O . GLU A 1 119 ? 4.658 1.138 -0.303 1.00 92.50 119 GLU A O 1
ATOM 912 N N . ASP A 1 120 ? 4.933 -1.019 0.207 1.00 86.62 120 ASP A N 1
ATOM 913 C CA . ASP A 1 120 ? 5.889 -1.326 -0.867 1.00 86.62 120 ASP A CA 1
ATOM 914 C C . ASP A 1 120 ? 5.675 -2.768 -1.372 1.00 86.62 120 ASP A C 1
ATOM 916 O O . ASP A 1 120 ? 6.290 -3.709 -0.854 1.00 86.62 120 ASP A O 1
ATOM 920 N N . PRO A 1 121 ? 4.804 -2.991 -2.374 1.00 83.31 121 PRO A N 1
ATOM 921 C CA . PRO A 1 121 ? 3.851 -2.048 -2.968 1.00 83.31 121 PRO A CA 1
ATOM 922 C C . PRO A 1 121 ? 2.526 -2.009 -2.199 1.00 83.31 121 PRO A C 1
ATOM 924 O O . PRO A 1 121 ? 2.306 -2.821 -1.301 1.00 83.31 121 PRO A O 1
ATOM 927 N N . VAL A 1 122 ? 1.592 -1.173 -2.653 1.00 87.50 122 VAL A N 1
ATOM 928 C CA . VAL A 1 122 ? 0.191 -1.290 -2.231 1.00 87.50 122 VAL A CA 1
ATOM 929 C C . VAL A 1 122 ? -0.409 -2.605 -2.751 1.00 87.50 122 VAL A C 1
ATOM 931 O O . VAL A 1 122 ? -0.439 -2.859 -3.960 1.00 87.50 122 VAL A O 1
ATOM 934 N N . GLU A 1 123 ? -0.907 -3.453 -1.846 1.00 83.50 123 GLU A N 1
ATOM 935 C CA . GLU A 1 123 ? -1.474 -4.766 -2.208 1.00 83.50 123 GLU A CA 1
ATOM 936 C C . GLU A 1 123 ? -2.988 -4.741 -2.464 1.00 83.50 123 GLU A C 1
ATOM 938 O O . GLU A 1 123 ? -3.483 -5.455 -3.345 1.00 83.50 123 GLU A O 1
ATOM 943 N N . PHE A 1 124 ? -3.714 -3.938 -1.684 1.00 89.81 124 PHE A N 1
ATOM 944 C CA . PHE A 1 124 ? -5.169 -3.804 -1.734 1.00 89.81 124 PHE A CA 1
ATOM 945 C C . PHE A 1 124 ? -5.561 -2.340 -1.860 1.00 89.81 124 PHE A C 1
ATOM 947 O O . PHE A 1 124 ? -4.975 -1.481 -1.207 1.00 89.81 124 PHE A O 1
ATOM 954 N N . ILE A 1 125 ? -6.582 -2.058 -2.668 1.00 89.50 125 ILE A N 1
ATOM 955 C CA . ILE A 1 125 ? -7.119 -0.699 -2.791 1.00 89.50 125 ILE A CA 1
ATOM 956 C C . ILE A 1 125 ? -8.321 -0.521 -1.883 1.00 89.50 125 ILE A C 1
ATOM 958 O O . ILE A 1 125 ? -9.317 -1.231 -2.008 1.00 89.50 125 ILE A O 1
ATOM 962 N N . HIS A 1 126 ? -8.234 0.475 -1.010 1.00 93.81 126 HIS A N 1
ATOM 963 C CA . HIS A 1 126 ? -9.298 0.849 -0.099 1.00 93.81 126 HIS A CA 1
ATOM 964 C C . HIS A 1 126 ? -10.067 2.061 -0.642 1.00 93.81 126 HIS A C 1
ATOM 966 O O . HIS A 1 126 ? -9.560 3.183 -0.577 1.00 93.81 126 HIS A O 1
ATOM 972 N N . PRO A 1 127 ? -11.299 1.889 -1.157 1.00 92.44 127 PRO A N 1
ATOM 973 C CA . PRO A 1 127 ? -12.127 3.034 -1.511 1.00 92.44 127 PRO A CA 1
ATOM 974 C C . PRO A 1 127 ? -12.515 3.817 -0.250 1.00 92.44 127 PRO A C 1
ATOM 976 O O . PRO A 1 127 ? -12.701 3.237 0.825 1.00 92.44 127 PRO A O 1
ATOM 979 N N . HIS A 1 128 ? -12.690 5.131 -0.382 1.00 95.75 128 HIS A N 1
ATOM 980 C CA . HIS A 1 128 ? -13.237 5.951 0.699 1.00 95.75 128 HIS A CA 1
ATOM 981 C C . HIS A 1 128 ? -14.638 5.465 1.096 1.00 95.75 128 HIS A C 1
ATOM 983 O O . HIS A 1 128 ? -15.456 5.147 0.228 1.00 95.75 128 HIS A O 1
ATOM 989 N N . GLN A 1 129 ? -14.914 5.411 2.401 1.00 96.12 129 GLN A N 1
ATOM 990 C CA . GLN A 1 129 ? -16.239 5.088 2.943 1.00 96.12 129 GLN A CA 1
ATOM 991 C C . GLN A 1 129 ? -16.598 6.087 4.049 1.00 96.12 129 GLN A C 1
ATOM 993 O O . GLN A 1 129 ? -16.831 7.252 3.737 1.00 96.12 129 GLN A O 1
ATOM 998 N N . LYS A 1 130 ? -16.643 5.681 5.329 1.00 97.62 130 LYS A N 1
ATOM 999 C CA . LYS A 1 130 ? -16.784 6.654 6.426 1.00 97.62 130 LYS A CA 1
ATOM 1000 C C . LYS A 1 130 ? -15.471 7.380 6.704 1.00 97.62 130 LYS A C 1
ATOM 1002 O O . LYS A 1 130 ? -15.503 8.545 7.086 1.00 97.62 130 LYS A O 1
ATOM 1007 N N . SER A 1 131 ? -14.339 6.707 6.501 1.00 98.06 131 SER A N 1
ATOM 1008 C CA . SER A 1 131 ? -13.012 7.314 6.585 1.00 98.06 131 SER A CA 1
ATOM 1009 C C . SER A 1 131 ? -12.515 7.780 5.212 1.00 98.06 131 SER A C 1
ATOM 1011 O O . SER A 1 131 ? -12.831 7.193 4.171 1.00 98.06 131 SER A O 1
ATOM 1013 N N . ILE A 1 132 ? -11.676 8.814 5.225 1.00 97.50 132 ILE A N 1
ATOM 1014 C CA . ILE A 1 132 ? -10.807 9.171 4.101 1.00 97.50 132 ILE A CA 1
ATOM 1015 C C . ILE A 1 132 ? -9.570 8.277 4.182 1.00 97.50 132 ILE A C 1
ATOM 1017 O O . ILE A 1 132 ? -9.016 8.084 5.265 1.00 97.50 132 ILE A O 1
ATOM 1021 N N . ILE A 1 133 ? -9.137 7.734 3.043 1.00 97.50 133 ILE A N 1
ATOM 1022 C CA . ILE A 1 133 ? -7.987 6.826 2.975 1.00 97.50 133 ILE A CA 1
ATOM 1023 C C . ILE A 1 133 ? -6.989 7.311 1.938 1.00 97.50 133 ILE A C 1
ATOM 1025 O O . ILE A 1 133 ? -7.318 7.356 0.760 1.00 97.50 133 ILE A O 1
ATOM 1029 N N . ASN A 1 134 ? -5.765 7.611 2.362 1.00 96.62 134 ASN A N 1
ATOM 1030 C CA . ASN A 1 134 ? -4.664 7.945 1.465 1.00 96.62 134 ASN A CA 1
ATOM 1031 C C . ASN A 1 134 ? -3.614 6.833 1.508 1.00 96.62 134 ASN A C 1
ATOM 1033 O O . ASN A 1 134 ? -2.992 6.600 2.541 1.00 96.62 134 ASN A O 1
ATOM 1037 N N . GLN A 1 135 ? -3.422 6.145 0.386 1.00 94.50 135 GLN A N 1
ATOM 1038 C CA . GLN A 1 135 ? -2.436 5.071 0.261 1.00 94.50 135 GLN A CA 1
ATOM 1039 C C . GLN A 1 135 ? -1.225 5.587 -0.506 1.00 94.50 135 GLN A C 1
ATOM 1041 O O . GLN A 1 135 ? -1.390 6.198 -1.560 1.00 94.50 135 GLN A O 1
ATOM 1046 N N . ARG A 1 136 ? -0.026 5.357 0.029 1.00 93.31 136 ARG A N 1
ATOM 1047 C CA . ARG A 1 136 ? 1.241 5.805 -0.555 1.00 93.31 136 ARG A CA 1
ATOM 1048 C C . ARG A 1 136 ? 2.143 4.608 -0.814 1.00 93.31 136 ARG A C 1
ATOM 1050 O O . ARG A 1 136 ? 2.507 3.896 0.122 1.00 93.31 136 ARG A O 1
ATOM 1057 N N . GLU A 1 137 ? 2.533 4.417 -2.067 1.00 89.38 137 GLU A N 1
ATOM 1058 C CA . GLU A 1 137 ? 3.507 3.407 -2.467 1.00 89.38 137 GLU A CA 1
ATOM 1059 C C . GLU A 1 137 ? 4.932 3.977 -2.445 1.00 89.38 137 GLU A C 1
ATOM 1061 O O . GLU A 1 137 ? 5.223 5.015 -3.047 1.00 89.38 137 GLU A O 1
ATOM 1066 N N . VAL A 1 138 ? 5.843 3.295 -1.753 1.00 86.19 138 VAL A N 1
ATOM 1067 C CA . VAL A 1 138 ? 7.263 3.664 -1.716 1.00 86.19 138 VAL A CA 1
ATOM 1068 C C . VAL A 1 138 ? 7.899 3.441 -3.087 1.00 86.19 138 VAL A C 1
ATOM 1070 O O . VAL A 1 138 ? 7.714 2.408 -3.724 1.00 86.19 138 VAL A O 1
ATOM 1073 N N . GLY A 1 139 ? 8.651 4.437 -3.551 1.00 78.81 139 GLY A N 1
ATOM 1074 C CA . GLY A 1 139 ? 9.229 4.496 -4.890 1.00 78.81 139 GLY A CA 1
ATOM 1075 C C . GLY A 1 139 ? 8.288 5.055 -5.962 1.00 78.81 139 GLY A C 1
ATOM 1076 O O . GLY A 1 139 ? 8.737 5.247 -7.089 1.00 78.81 139 GLY A O 1
ATOM 1077 N N . VAL A 1 140 ? 7.019 5.332 -5.630 1.00 80.12 140 VAL A N 1
ATOM 1078 C CA . VAL A 1 140 ? 6.030 5.910 -6.560 1.00 80.12 140 VAL A CA 1
ATOM 1079 C C . VAL A 1 140 ? 5.450 7.216 -6.007 1.00 80.12 140 VAL A C 1
ATOM 1081 O O . VAL A 1 140 ? 5.599 8.260 -6.631 1.00 80.12 140 VAL A O 1
ATOM 1084 N N . ASP A 1 141 ? 4.849 7.183 -4.815 1.00 86.38 141 ASP A N 1
ATOM 1085 C CA . ASP A 1 141 ? 4.193 8.338 -4.171 1.00 86.38 141 ASP A CA 1
ATOM 1086 C C . ASP A 1 141 ? 5.063 8.985 -3.071 1.00 86.38 141 ASP A C 1
ATOM 1088 O O . ASP A 1 141 ? 4.718 10.007 -2.462 1.00 86.38 141 ASP A O 1
ATOM 1092 N N . THR A 1 142 ? 6.171 8.333 -2.726 1.00 88.00 142 THR A N 1
ATOM 1093 C CA . THR A 1 142 ? 7.133 8.755 -1.704 1.00 88.00 142 THR A CA 1
ATOM 1094 C C . THR A 1 142 ? 8.477 8.091 -1.961 1.00 88.00 142 THR A C 1
ATOM 1096 O O . THR A 1 142 ? 8.508 6.946 -2.404 1.00 88.00 142 THR A O 1
ATOM 1099 N N . ASN A 1 143 ? 9.594 8.755 -1.658 1.00 86.31 143 ASN A N 1
ATOM 1100 C CA . ASN A 1 143 ? 10.914 8.175 -1.938 1.00 86.31 143 ASN A CA 1
ATOM 1101 C C . ASN A 1 143 ? 11.288 7.059 -0.954 1.00 86.31 143 ASN A C 1
ATOM 1103 O O . ASN A 1 143 ? 11.941 6.091 -1.338 1.00 86.31 143 ASN A O 1
ATOM 1107 N N . SER A 1 144 ? 10.879 7.181 0.313 1.00 88.44 144 SER A N 1
ATOM 1108 C CA . SER A 1 144 ? 11.156 6.184 1.351 1.00 88.44 144 SER A CA 1
ATOM 1109 C C . SER A 1 144 ? 10.050 6.110 2.408 1.00 88.44 144 SER A C 1
ATOM 1111 O O . SER A 1 144 ? 9.169 6.978 2.467 1.00 88.44 144 SER A O 1
ATOM 1113 N N . TYR A 1 145 ? 10.110 5.074 3.256 1.00 88.94 145 TYR A N 1
ATOM 1114 C CA . TYR A 1 145 ? 9.242 4.930 4.430 1.00 88.94 145 TYR A CA 1
ATOM 1115 C C . TYR A 1 145 ? 9.462 6.061 5.440 1.00 88.94 145 TYR A C 1
ATOM 1117 O O . TYR A 1 145 ? 8.499 6.583 5.994 1.00 88.94 145 TYR A O 1
ATOM 1125 N N . GLU A 1 146 ? 10.712 6.469 5.657 1.00 89.50 146 GLU A N 1
ATOM 1126 C CA . GLU A 1 146 ? 11.091 7.520 6.604 1.00 89.50 146 GLU A CA 1
ATOM 1127 C C . GLU A 1 146 ? 10.485 8.866 6.198 1.00 89.50 146 GLU A C 1
ATOM 1129 O O . GLU A 1 146 ? 9.813 9.515 7.002 1.00 89.50 146 GLU A O 1
ATOM 1134 N N . GLU A 1 147 ? 10.653 9.261 4.932 1.00 89.94 147 GLU A N 1
ATOM 1135 C CA . GLU A 1 147 ? 10.062 10.495 4.408 1.00 89.94 147 GLU A CA 1
ATOM 1136 C C . GLU A 1 147 ? 8.530 10.440 4.467 1.00 89.94 147 GLU A C 1
ATOM 1138 O O . GLU A 1 147 ? 7.866 11.423 4.819 1.00 89.94 147 GLU A O 1
ATOM 1143 N N . ALA A 1 148 ? 7.949 9.279 4.156 1.00 92.38 148 ALA A N 1
ATOM 1144 C CA . ALA A 1 148 ? 6.512 9.093 4.211 1.00 92.38 148 ALA A CA 1
ATOM 1145 C C . ALA A 1 148 ? 5.971 9.268 5.632 1.00 92.38 148 ALA A C 1
ATOM 1147 O O . ALA A 1 148 ? 5.029 10.039 5.828 1.00 92.38 148 ALA A O 1
ATOM 1148 N N . LEU A 1 149 ? 6.583 8.604 6.616 1.00 90.81 149 LEU A N 1
ATOM 1149 C CA . LEU A 1 149 ? 6.179 8.629 8.021 1.00 90.81 149 LEU A CA 1
ATOM 1150 C C . LEU A 1 149 ? 6.328 10.019 8.636 1.00 90.81 149 LEU A C 1
ATOM 1152 O O . LEU A 1 149 ? 5.375 10.528 9.227 1.00 90.81 149 LEU A O 1
ATOM 1156 N N . GLN A 1 150 ? 7.475 10.674 8.437 1.00 89.00 150 GLN A N 1
ATOM 1157 C CA . GLN A 1 150 ? 7.715 12.019 8.971 1.00 89.00 150 GLN A CA 1
ATOM 1158 C C . GLN A 1 150 ? 6.666 13.029 8.496 1.00 89.00 150 GLN A C 1
ATOM 1160 O O . GLN A 1 150 ? 6.190 13.856 9.277 1.00 89.00 150 GLN A O 1
ATOM 1165 N N . ASN A 1 151 ? 6.283 12.957 7.221 1.00 91.50 151 ASN A N 1
ATOM 1166 C CA . ASN A 1 151 ? 5.254 13.831 6.666 1.00 91.50 151 ASN A CA 1
ATOM 1167 C C . ASN A 1 151 ? 3.847 13.429 7.120 1.00 91.50 151 ASN A C 1
ATOM 1169 O O . ASN A 1 151 ? 3.036 14.301 7.426 1.00 91.50 151 ASN A O 1
ATOM 1173 N N . THR A 1 152 ? 3.577 12.127 7.224 1.00 92.81 152 THR A N 1
ATOM 1174 C CA . THR A 1 152 ? 2.283 11.574 7.650 1.00 92.81 152 THR A CA 1
ATOM 1175 C C . THR A 1 152 ? 1.882 12.070 9.036 1.00 92.81 152 THR A C 1
ATOM 1177 O O . THR A 1 152 ? 0.739 12.469 9.224 1.00 92.81 152 THR A O 1
ATOM 1180 N N . LEU A 1 153 ? 2.816 12.187 9.985 1.00 89.31 153 LEU A N 1
ATOM 1181 C CA . LEU A 1 153 ? 2.529 12.728 11.324 1.00 89.31 153 LEU A CA 1
ATOM 1182 C C . LEU A 1 153 ? 1.983 14.171 11.314 1.00 89.31 153 LEU A C 1
ATOM 1184 O O . LEU A 1 153 ? 1.339 14.597 12.270 1.00 89.31 153 LEU A O 1
ATOM 1188 N N . ARG A 1 154 ? 2.207 14.931 10.234 1.00 92.50 154 ARG A N 1
ATOM 1189 C CA . ARG A 1 154 ? 1.682 16.297 10.050 1.00 92.50 154 ARG A CA 1
ATOM 1190 C C . ARG A 1 154 ? 0.389 16.352 9.237 1.00 92.50 154 ARG A C 1
ATOM 1192 O O . ARG A 1 154 ? -0.164 17.431 9.055 1.00 92.50 154 ARG A O 1
ATOM 1199 N N . GLN A 1 155 ? -0.096 15.213 8.752 1.00 91.94 155 GLN A N 1
ATOM 1200 C CA . GLN A 1 155 ? -1.300 15.104 7.922 1.00 91.94 155 GLN A CA 1
ATOM 1201 C C . GLN A 1 155 ? -2.559 14.801 8.749 1.00 91.94 155 GLN A C 1
ATOM 1203 O O . GLN A 1 155 ? -3.589 14.440 8.185 1.00 91.94 155 GLN A O 1
ATOM 1208 N N . ALA A 1 156 ? -2.470 14.941 10.079 1.00 93.31 156 ALA A N 1
ATOM 1209 C CA . ALA A 1 156 ? -3.526 14.608 11.035 1.00 93.31 156 ALA A CA 1
ATOM 1210 C C . ALA A 1 156 ? -4.176 13.224 10.779 1.00 93.31 156 ALA A C 1
ATOM 1212 O O . ALA A 1 156 ? -5.388 13.156 10.578 1.00 93.31 156 ALA A O 1
ATOM 1213 N N . PRO A 1 157 ? -3.394 12.126 10.712 1.00 95.44 157 PRO A N 1
ATOM 1214 C CA . PRO A 1 157 ? -3.948 10.785 10.582 1.00 95.44 157 PRO A CA 1
ATOM 1215 C C . PRO A 1 157 ? -4.535 10.301 11.911 1.00 95.44 157 PRO A C 1
ATOM 1217 O O . PRO A 1 157 ? -3.937 10.488 12.969 1.00 95.44 157 PRO A O 1
ATOM 1220 N N . ASP A 1 158 ? -5.661 9.597 11.835 1.00 96.06 158 ASP A N 1
ATOM 1221 C CA . ASP A 1 158 ? -6.225 8.820 12.944 1.00 96.06 158 ASP A CA 1
ATOM 1222 C C . ASP A 1 158 ? -5.659 7.394 12.983 1.00 96.06 158 ASP A C 1
ATOM 1224 O O . ASP A 1 158 ? -5.623 6.761 14.038 1.00 96.06 158 ASP A O 1
ATOM 1228 N N . VAL A 1 159 ? -5.240 6.865 11.827 1.00 96.75 159 VAL A N 1
ATOM 1229 C CA . VAL A 1 159 ? -4.576 5.561 11.692 1.00 96.75 159 VAL A CA 1
ATOM 1230 C C . VAL A 1 159 ? -3.480 5.640 10.654 1.00 96.75 159 VAL A C 1
ATOM 1232 O O . VAL A 1 159 ? -3.686 6.171 9.565 1.00 96.75 159 VAL A O 1
ATOM 1235 N N . ILE A 1 160 ? -2.343 5.030 10.973 1.00 96.31 160 ILE A N 1
ATOM 1236 C CA . ILE A 1 160 ? -1.245 4.822 10.038 1.00 96.31 160 ILE A CA 1
ATOM 1237 C C . ILE A 1 160 ? -1.018 3.314 9.913 1.00 96.31 160 ILE A C 1
ATOM 1239 O O . ILE A 1 160 ? -0.739 2.642 10.905 1.00 96.31 160 ILE A O 1
ATOM 1243 N N . LEU A 1 161 ? -1.137 2.782 8.699 1.00 96.06 161 LEU A N 1
ATOM 1244 C CA . LEU A 1 161 ? -0.669 1.444 8.353 1.00 96.06 161 LEU A CA 1
ATOM 1245 C C . LEU A 1 161 ? 0.739 1.552 7.771 1.00 96.06 161 LEU A C 1
ATOM 1247 O O . LEU A 1 161 ? 0.952 2.243 6.777 1.00 96.06 161 LEU A O 1
ATOM 1251 N N . ILE A 1 162 ? 1.676 0.813 8.358 1.00 93.69 162 ILE A N 1
ATOM 1252 C CA . ILE A 1 162 ? 3.036 0.656 7.843 1.00 93.69 162 ILE A CA 1
ATOM 1253 C C . ILE A 1 162 ? 3.143 -0.770 7.307 1.00 93.69 162 ILE A C 1
ATOM 1255 O O . ILE A 1 162 ? 2.998 -1.720 8.077 1.00 93.69 162 ILE A O 1
ATOM 1259 N N . GLY A 1 163 ? 3.344 -0.923 5.996 1.00 87.12 163 GLY A N 1
ATOM 1260 C CA . GLY A 1 163 ? 3.315 -2.223 5.321 1.00 87.12 163 GLY A CA 1
ATOM 1261 C C . GLY A 1 163 ? 4.361 -3.205 5.853 1.00 87.12 163 GLY A C 1
ATOM 1262 O O . GLY A 1 163 ? 4.040 -4.353 6.163 1.00 87.12 163 GLY A O 1
ATOM 1263 N N . GLU A 1 164 ? 5.605 -2.754 6.016 1.00 84.00 164 GLU A N 1
ATOM 1264 C CA . GLU A 1 164 ? 6.670 -3.555 6.615 1.00 84.00 164 GLU A CA 1
ATOM 1265 C C . GLU A 1 164 ? 7.637 -2.685 7.423 1.00 84.00 164 GLU A C 1
ATOM 1267 O O . GLU A 1 164 ? 7.927 -1.548 7.060 1.00 84.00 164 GLU A O 1
ATOM 1272 N N . ILE A 1 165 ? 8.175 -3.245 8.508 1.00 83.44 165 ILE A N 1
ATOM 1273 C CA . ILE A 1 165 ? 9.222 -2.621 9.319 1.00 83.44 165 ILE A CA 1
ATOM 1274 C C . ILE A 1 165 ? 10.518 -3.392 9.064 1.00 83.44 165 ILE A C 1
ATOM 1276 O O . ILE A 1 165 ? 10.704 -4.492 9.584 1.00 83.44 165 ILE A O 1
ATOM 1280 N N . ARG A 1 166 ? 11.401 -2.827 8.234 1.00 80.38 166 ARG A N 1
ATOM 1281 C CA . ARG A 1 166 ? 12.698 -3.436 7.871 1.00 80.38 166 ARG A CA 1
ATOM 1282 C C . ARG A 1 166 ? 13.896 -2.781 8.548 1.00 80.38 166 ARG A C 1
ATOM 1284 O O . ARG A 1 166 ? 14.952 -3.404 8.639 1.00 80.38 166 ARG A O 1
ATOM 1291 N N . SER A 1 167 ? 13.748 -1.541 9.009 1.00 78.31 167 SER A N 1
ATOM 1292 C CA . SER A 1 167 ? 14.813 -0.777 9.654 1.00 78.31 167 SER A CA 1
ATOM 1293 C C . SER A 1 167 ? 14.418 -0.364 11.068 1.00 78.31 167 SER A C 1
ATOM 1295 O O . SER A 1 167 ? 13.239 -0.277 11.427 1.00 78.31 167 SER A O 1
ATOM 1297 N N . ARG A 1 168 ? 15.438 -0.095 11.886 1.00 78.75 168 ARG A N 1
ATOM 1298 C CA . ARG A 1 168 ? 15.258 0.481 13.219 1.00 78.75 168 ARG A CA 1
ATOM 1299 C C . ARG A 1 168 ? 14.606 1.862 13.142 1.00 78.75 168 ARG A C 1
ATOM 1301 O O . ARG A 1 168 ? 13.752 2.161 13.962 1.00 78.75 168 ARG A O 1
ATOM 1308 N N . GLU A 1 169 ? 14.977 2.662 12.149 1.00 76.19 169 GLU A N 1
ATOM 1309 C CA . GLU A 1 169 ? 14.460 4.020 11.951 1.00 76.19 169 GLU A CA 1
ATOM 1310 C C . GLU A 1 169 ? 12.950 4.006 11.678 1.00 76.19 169 GLU A C 1
ATOM 1312 O O . GLU A 1 169 ? 12.206 4.771 12.288 1.00 76.19 169 GLU A O 1
ATOM 1317 N N . THR A 1 170 ? 12.465 3.073 10.844 1.00 74.06 170 THR A N 1
ATOM 1318 C CA . THR A 1 170 ? 11.019 2.880 10.629 1.00 74.06 170 THR A CA 1
ATOM 1319 C C . THR A 1 170 ? 10.301 2.537 11.941 1.00 74.06 170 THR A C 1
ATOM 1321 O O . THR A 1 170 ? 9.217 3.053 12.201 1.00 74.06 170 THR A O 1
ATOM 1324 N N . MET A 1 171 ? 10.906 1.698 12.791 1.00 78.62 171 MET A N 1
ATOM 1325 C CA . MET A 1 171 ? 10.331 1.332 14.092 1.00 78.62 171 MET A CA 1
ATOM 1326 C C . MET A 1 171 ? 10.333 2.504 15.085 1.00 78.62 171 MET A C 1
ATOM 1328 O O . MET A 1 171 ? 9.363 2.679 15.812 1.00 78.62 171 MET A O 1
ATOM 1332 N N . GLU A 1 172 ? 11.395 3.313 15.117 1.00 78.06 172 GLU A N 1
ATOM 1333 C CA . GLU A 1 172 ? 11.491 4.493 15.988 1.00 78.06 172 GLU A CA 1
ATOM 1334 C C . GLU A 1 172 ? 10.442 5.555 15.642 1.00 78.06 172 GLU A C 1
ATOM 1336 O O . GLU A 1 172 ? 9.959 6.231 16.539 1.00 78.06 172 GLU A O 1
ATOM 1341 N N . HIS A 1 173 ? 10.049 5.673 14.371 1.00 76.81 173 HIS A N 1
ATOM 1342 C CA . HIS A 1 173 ? 8.947 6.544 13.952 1.00 76.81 173 HIS A CA 1
ATOM 1343 C C . HIS A 1 173 ? 7.551 5.975 14.239 1.00 76.81 173 HIS A C 1
ATOM 1345 O O . HIS A 1 173 ? 6.585 6.737 14.268 1.00 76.81 173 HIS A O 1
ATOM 1351 N N . ALA A 1 174 ? 7.429 4.656 14.399 1.00 74.44 174 ALA A N 1
ATOM 1352 C CA . ALA A 1 174 ? 6.165 4.006 14.733 1.00 74.44 174 ALA A CA 1
ATOM 1353 C C . ALA A 1 174 ? 5.828 4.091 16.235 1.00 74.44 174 ALA A C 1
ATOM 1355 O O . ALA A 1 174 ? 4.659 3.933 16.590 1.00 74.44 174 ALA A O 1
ATOM 1356 N N . LEU A 1 175 ? 6.843 4.294 17.087 1.00 71.50 175 LEU A N 1
ATOM 1357 C CA . LEU A 1 175 ? 6.762 4.441 18.548 1.00 71.50 175 LEU A CA 1
ATOM 1358 C C . LEU A 1 175 ? 6.499 5.891 18.971 1.00 71.50 175 LEU A C 1
ATOM 1360 O O . LEU A 1 175 ? 5.747 6.057 19.959 1.00 71.50 175 LEU A O 1
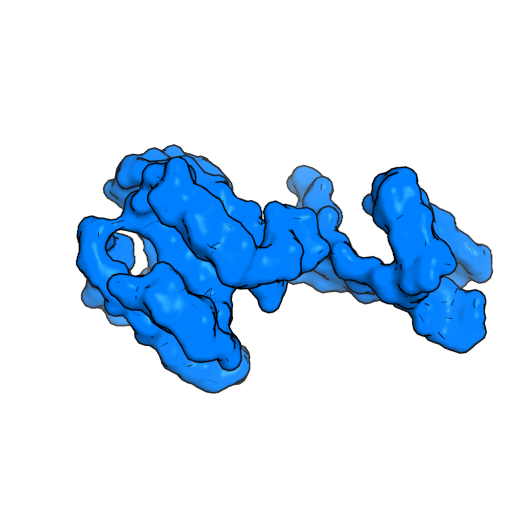#

Foldseek 3Di:
DDDPCVLVVVVVVQDDPVQVVVCVVPVWDWDKDADPVPAIWIWIWGDDPNGIDIDIDGADADQDACVVVVHDVVLLVVLQDQDDDDDQDDDPPPCRLSNVSNSVLSCQAPDEWEEEEEAQARRYDDDHDNYHYHYHHDPYRHVDLLRVLVVVVVVRGSYYHYHDDPDPSSVVSSD

Sequence (175 aa):
KLPEGMVKKIAYQIMNAEQIEQFEKSPEMNMAISDPDIGRFRVNIFQQRGEIAIVARNIKTEIPSAASLGLPPILNDLIMQKNGIVLFVGGTGSGKSTSLAALIDHRNKNSDGHIITIEDPVEFIHPHQKSIINQREVGVDTNSYEEALQNTLRQAPDVILIGEIRSRETMEHAL